Protein AF-A0AAV4FTC4-F1 (afdb_monomer)

Solvent-accessible surface area (backbone atoms only — not comparable to full-atom values): 8721 Å² total; per-residue (Å²): 116,42,83,73,48,78,49,77,48,79,72,46,74,66,73,81,45,64,99,51,72,65,49,77,48,80,41,81,77,44,80,41,86,50,82,68,22,42,37,37,30,35,36,40,38,36,25,43,84,83,72,45,70,30,35,38,35,42,41,30,34,34,41,67,47,92,70,72,65,90,67,78,77,75,77,81,76,79,85,75,89,76,87,82,89,78,88,83,91,82,83,81,58,91,59,45,22,43,58,49,16,74,77,67,72,58,73,55,44,45,24,56,38,57,69,43,2,42,76,76,74,36,96,47,47,43,72,49,69,66,55,57,51,53,52,50,50,50,67,69,69,58,127

Sequence (143 aa):
MVHLRQRVTVYHDLRSLYNKHFYVTFLNEEYKMTTRGLENTVRTSVWAPDDTLMWEALVSGLSVRPKREKVKKPPPAKKIDFSVYRELEIHAAANTGMLFAQATEDYQPQHLNWWTARLVGFKSPIAHGLWSMAVAVDRIMHN

Structure (mmCIF, N/CA/C/O backbone):
data_AF-A0AAV4FTC4-F1
#
_entry.id   AF-A0AAV4FTC4-F1
#
loop_
_atom_site.group_PDB
_atom_site.id
_atom_site.type_symbol
_atom_site.label_atom_id
_atom_site.label_alt_id
_atom_site.label_comp_id
_atom_site.label_asym_id
_atom_site.label_entity_id
_atom_site.label_seq_id
_atom_site.pdbx_PDB_ins_code
_atom_site.Cartn_x
_atom_site.Cartn_y
_atom_site.Cartn_z
_atom_site.occupancy
_atom_site.B_iso_or_equiv
_atom_site.auth_seq_id
_atom_site.auth_comp_id
_atom_site.auth_asym_id
_atom_site.auth_atom_id
_atom_site.pdbx_PDB_model_num
ATOM 1 N N . MET A 1 1 ? 4.541 8.270 -8.961 1.00 83.31 1 MET A N 1
ATOM 2 C CA . MET A 1 1 ? 5.138 7.505 -7.842 1.00 83.31 1 MET A CA 1
ATOM 3 C C . MET A 1 1 ? 4.888 6.028 -8.108 1.00 83.31 1 MET A C 1
ATOM 5 O O . MET A 1 1 ? 3.891 5.720 -8.738 1.00 83.31 1 MET A O 1
ATOM 9 N N . VAL A 1 2 ? 5.783 5.130 -7.701 1.00 88.25 2 VAL A N 1
ATOM 10 C CA . VAL A 1 2 ? 5.605 3.676 -7.825 1.00 88.25 2 VAL A CA 1
ATOM 11 C C . VAL A 1 2 ? 5.466 3.088 -6.431 1.00 88.25 2 VAL A C 1
ATOM 13 O O . VAL A 1 2 ? 6.335 3.305 -5.591 1.00 88.25 2 VAL A O 1
ATOM 16 N N . HIS A 1 3 ? 4.394 2.345 -6.183 1.00 91.25 3 HIS A N 1
ATOM 17 C CA . HIS A 1 3 ? 4.197 1.626 -4.927 1.00 91.25 3 HIS A CA 1
ATOM 18 C C . HIS A 1 3 ? 5.221 0.486 -4.804 1.00 91.25 3 HIS A C 1
ATOM 20 O O . HIS A 1 3 ? 5.340 -0.336 -5.710 1.00 91.25 3 HIS A O 1
ATOM 26 N N . LEU A 1 4 ? 5.998 0.466 -3.718 1.00 91.25 4 LEU A N 1
ATOM 27 C CA . LEU A 1 4 ? 7.039 -0.536 -3.472 1.00 91.25 4 LEU A CA 1
ATOM 28 C C . LEU A 1 4 ? 6.604 -1.623 -2.492 1.00 91.25 4 LEU A C 1
ATOM 30 O O . LEU A 1 4 ? 6.859 -2.802 -2.724 1.00 91.25 4 LEU A O 1
ATOM 34 N N . ARG A 1 5 ? 6.014 -1.219 -1.365 1.00 92.56 5 ARG A N 1
ATOM 35 C CA . ARG A 1 5 ? 5.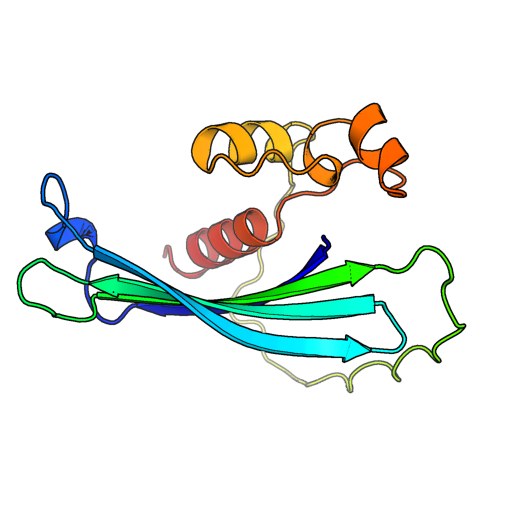673 -2.119 -0.265 1.00 92.56 5 ARG A CA 1
ATOM 36 C C . ARG A 1 5 ? 4.388 -1.670 0.403 1.00 92.56 5 ARG A C 1
ATOM 38 O O . ARG A 1 5 ? 4.150 -0.476 0.569 1.00 92.56 5 ARG A O 1
ATOM 45 N N . GLN A 1 6 ? 3.600 -2.646 0.827 1.00 92.75 6 GLN A N 1
ATOM 46 C CA . GLN A 1 6 ? 2.468 -2.443 1.713 1.00 92.75 6 GLN A CA 1
ATOM 47 C C . GLN A 1 6 ? 2.515 -3.461 2.845 1.00 92.75 6 GLN A C 1
ATOM 49 O O . GLN A 1 6 ? 2.872 -4.620 2.637 1.00 92.75 6 GLN A O 1
ATOM 54 N N . ARG A 1 7 ? 2.143 -3.019 4.039 1.00 94.62 7 ARG A N 1
ATOM 55 C CA . ARG A 1 7 ? 1.763 -3.879 5.155 1.00 94.62 7 ARG A CA 1
ATOM 56 C C . ARG A 1 7 ? 0.462 -3.340 5.712 1.00 94.62 7 ARG A C 1
ATOM 58 O O . ARG A 1 7 ? 0.370 -2.138 5.926 1.00 94.62 7 ARG A O 1
ATOM 65 N N . VAL A 1 8 ? -0.498 -4.222 5.948 1.00 95.44 8 VAL A N 1
ATOM 66 C CA . VAL A 1 8 ? -1.772 -3.892 6.583 1.00 95.44 8 VAL A CA 1
ATOM 67 C C . VAL A 1 8 ? -1.901 -4.716 7.855 1.00 95.44 8 VAL A C 1
ATOM 69 O O . VAL A 1 8 ? -1.630 -5.916 7.831 1.00 95.44 8 VAL A O 1
ATOM 72 N N . THR A 1 9 ? -2.323 -4.072 8.935 1.00 96.75 9 THR A N 1
ATOM 73 C CA . THR A 1 9 ? -2.682 -4.706 10.200 1.00 96.75 9 THR A CA 1
ATOM 74 C C . THR A 1 9 ? -4.117 -4.317 10.531 1.00 96.75 9 THR A C 1
ATOM 76 O O . THR A 1 9 ? -4.441 -3.134 10.627 1.00 96.75 9 THR A O 1
ATOM 79 N N . VAL A 1 10 ? -4.981 -5.314 10.700 1.00 96.06 10 VAL A N 1
ATOM 80 C CA . VAL A 1 10 ? -6.365 -5.121 11.144 1.00 96.06 10 VAL A CA 1
ATOM 81 C C . VAL A 1 10 ? -6.423 -5.509 12.617 1.00 96.06 10 VAL A C 1
ATOM 83 O O . VAL A 1 10 ? -6.183 -6.671 12.939 1.00 96.06 10 VAL A O 1
ATOM 86 N N . TYR A 1 11 ? -6.688 -4.549 13.505 1.00 97.94 11 TYR A N 1
ATOM 87 C CA . TYR A 1 11 ? -6.773 -4.796 14.951 1.00 97.94 11 TYR A CA 1
ATOM 88 C C . TYR A 1 11 ? -8.196 -5.162 15.364 1.00 97.94 11 TYR A C 1
ATOM 90 O O . TYR A 1 11 ? -8.406 -6.075 16.160 1.00 97.94 11 TYR A O 1
ATOM 98 N N . HIS A 1 12 ? -9.174 -4.476 14.773 1.00 97.12 12 HIS A N 1
ATOM 99 C CA . HIS A 1 12 ? -10.589 -4.677 15.039 1.00 97.12 12 HIS A CA 1
ATOM 100 C C . HIS A 1 12 ? -11.396 -4.665 13.742 1.00 97.12 12 HIS A C 1
ATOM 102 O O . HIS A 1 12 ? -10.972 -4.142 12.711 1.00 97.12 12 HIS A O 1
ATOM 108 N N . ASP A 1 13 ? -12.592 -5.244 13.803 1.00 94.88 13 ASP A N 1
ATOM 109 C CA . ASP A 1 13 ? -13.527 -5.246 12.688 1.00 94.88 13 ASP A CA 1
ATOM 110 C C . ASP A 1 13 ? -14.027 -3.825 12.386 1.00 94.88 13 ASP A C 1
ATOM 112 O O . ASP A 1 13 ? -14.710 -3.187 13.197 1.00 94.88 13 ASP A O 1
ATOM 116 N N . LEU A 1 14 ? -13.716 -3.346 11.182 1.00 94.94 14 LEU A N 1
ATOM 117 C CA . LEU A 1 14 ? -14.089 -2.016 10.709 1.00 94.94 14 LEU A CA 1
ATOM 118 C C . LEU A 1 14 ? -15.598 -1.840 10.490 1.00 94.94 14 LEU A C 1
ATOM 120 O O . LEU A 1 14 ? -16.058 -0.702 10.432 1.00 94.94 14 LEU A O 1
ATOM 124 N N . ARG A 1 15 ? -16.398 -2.917 10.436 1.00 95.50 15 ARG A N 1
ATOM 125 C CA . ARG A 1 15 ? -17.872 -2.821 10.358 1.00 95.50 15 ARG A CA 1
ATOM 126 C C . ARG A 1 15 ? -18.466 -2.063 11.542 1.00 95.50 15 ARG A C 1
ATOM 128 O O . ARG A 1 15 ? -19.491 -1.403 11.405 1.00 95.50 15 ARG A O 1
ATOM 135 N N . SER A 1 16 ? -17.798 -2.102 12.694 1.00 94.12 16 SER A N 1
ATOM 136 C CA . SER A 1 16 ? -18.189 -1.336 13.884 1.00 94.12 16 SER A CA 1
ATOM 137 C C . SER A 1 16 ? -18.169 0.189 13.679 1.00 94.12 16 SER A C 1
ATOM 139 O O . SER A 1 16 ? -18.831 0.900 14.445 1.00 94.12 16 SER A O 1
ATOM 141 N N . LEU A 1 17 ? -17.463 0.678 12.649 1.00 95.81 17 LEU A N 1
ATOM 142 C CA . LEU A 1 17 ? -17.376 2.086 12.249 1.00 95.81 17 LEU A CA 1
ATOM 143 C C . LEU A 1 17 ? -18.423 2.491 11.200 1.00 95.81 17 LEU A C 1
ATOM 145 O O . LEU A 1 17 ? -18.502 3.665 10.844 1.00 95.81 17 LEU A O 1
ATOM 149 N N . TYR A 1 18 ? -19.228 1.560 10.680 1.00 95.31 18 TYR A N 1
ATOM 150 C CA . TYR A 1 18 ? -20.237 1.893 9.674 1.00 95.31 18 TYR A CA 1
ATOM 151 C C . TYR A 1 18 ? -21.224 2.933 10.205 1.00 95.31 18 TYR A C 1
ATOM 153 O O . TYR A 1 18 ? -21.769 2.787 11.298 1.00 95.31 18 TYR A O 1
ATOM 161 N N . ASN A 1 19 ? -21.457 3.977 9.406 1.00 94.81 19 ASN A N 1
ATOM 162 C CA . ASN A 1 19 ? -22.299 5.127 9.751 1.00 94.81 19 ASN 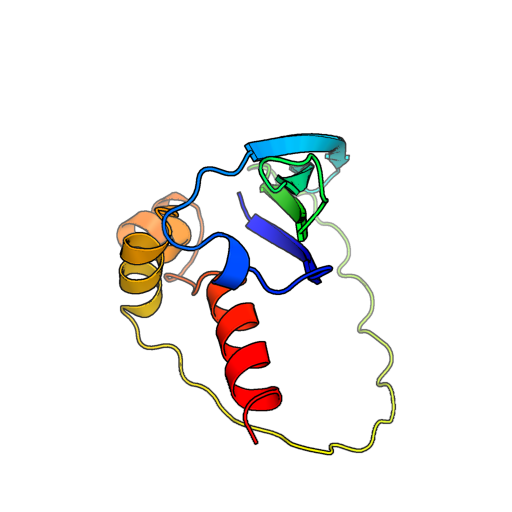A CA 1
ATOM 163 C C . ASN A 1 19 ? -21.854 5.883 11.019 1.00 94.81 19 ASN A C 1
ATOM 165 O O . ASN A 1 19 ? -22.657 6.591 11.624 1.00 94.81 19 ASN A O 1
ATOM 169 N N . LYS A 1 20 ? -20.588 5.741 11.430 1.00 94.06 20 LYS A N 1
ATOM 170 C CA . LYS A 1 20 ? -19.991 6.482 12.545 1.00 94.06 20 LYS A CA 1
ATOM 171 C C . LYS A 1 20 ? -18.836 7.346 12.059 1.00 94.06 20 LYS A C 1
ATOM 173 O O . LYS A 1 20 ? -18.245 7.100 11.009 1.00 94.06 20 LYS A O 1
ATOM 178 N N . HIS A 1 21 ? -18.495 8.345 12.864 1.00 95.44 21 HIS A N 1
ATOM 179 C CA . HIS A 1 21 ? -17.243 9.067 12.695 1.00 95.44 21 HIS A CA 1
ATOM 180 C C . HIS A 1 21 ? -16.056 8.164 13.049 1.00 95.44 21 HIS A C 1
ATOM 182 O O . HIS A 1 21 ? -16.168 7.254 13.869 1.00 95.44 21 HIS A O 1
ATOM 188 N N . PHE A 1 22 ? -14.922 8.438 12.424 1.00 97.56 22 PHE A N 1
ATOM 189 C CA . PHE A 1 22 ? -13.627 7.850 12.726 1.00 97.56 22 PHE A CA 1
ATOM 190 C C . PHE A 1 22 ? -12.558 8.895 12.415 1.00 97.56 22 PHE A C 1
ATOM 192 O O . PHE A 1 22 ? -12.801 9.837 11.654 1.00 97.56 22 PHE A O 1
ATOM 199 N N . TYR A 1 23 ? -11.377 8.724 12.988 1.00 97.56 23 TYR A N 1
ATOM 200 C CA . TYR A 1 23 ? -10.237 9.589 12.722 1.00 97.56 23 TYR A CA 1
ATOM 201 C C . TYR A 1 23 ? -9.221 8.848 11.868 1.00 97.56 23 TYR A C 1
ATOM 203 O O . TYR A 1 23 ? -8.991 7.653 12.049 1.00 97.56 23 TYR A O 1
ATOM 211 N N . VAL A 1 24 ? -8.599 9.565 10.936 1.00 97.69 24 VAL A N 1
ATOM 212 C CA . VAL A 1 24 ? -7.498 9.035 10.132 1.00 97.69 24 VAL A CA 1
ATOM 213 C C . VAL A 1 24 ? -6.275 9.891 10.373 1.00 97.69 24 VAL A C 1
ATOM 215 O O . VAL A 1 24 ? -6.318 11.107 10.193 1.00 97.69 24 VAL A O 1
ATOM 218 N N . THR A 1 25 ? -5.174 9.257 10.752 1.00 98.06 25 THR A N 1
ATOM 219 C CA . THR A 1 25 ? -3.875 9.915 10.856 1.00 98.06 25 THR A CA 1
ATOM 220 C C . THR A 1 25 ? -2.969 9.445 9.732 1.00 98.06 25 THR A C 1
ATOM 222 O O . THR A 1 25 ? -2.950 8.266 9.380 1.00 98.06 25 THR A O 1
ATOM 225 N N . PHE A 1 26 ? -2.189 10.376 9.186 1.00 97.31 26 PHE A N 1
ATOM 226 C CA . PHE A 1 26 ? -1.128 10.097 8.227 1.00 97.31 26 PHE A CA 1
ATOM 227 C C . PHE A 1 26 ? 0.189 10.549 8.841 1.00 97.31 26 PHE A C 1
ATOM 229 O O . PHE A 1 26 ? 0.376 11.732 9.118 1.00 97.31 26 PHE A O 1
ATOM 236 N N . LEU A 1 27 ? 1.097 9.607 9.056 1.00 97.25 27 LEU A N 1
ATOM 237 C CA . LEU A 1 27 ? 2.425 9.869 9.580 1.00 97.25 27 LEU A CA 1
ATOM 238 C C . LEU A 1 27 ? 3.456 9.530 8.514 1.00 97.25 27 LEU A C 1
ATOM 240 O O . LEU A 1 27 ? 3.503 8.415 7.999 1.00 97.25 27 LEU A O 1
ATOM 244 N N . ASN A 1 28 ? 4.300 10.498 8.191 1.00 96.44 28 ASN A N 1
ATOM 245 C CA . ASN A 1 28 ? 5.468 10.256 7.369 1.00 96.44 28 ASN A CA 1
ATOM 246 C C . ASN A 1 28 ? 6.551 9.587 8.228 1.00 96.44 28 ASN A C 1
ATOM 248 O O . ASN A 1 28 ? 7.137 10.241 9.082 1.00 96.44 28 ASN A O 1
ATOM 252 N N . GLU A 1 29 ? 6.762 8.283 8.059 1.00 95.38 29 GLU A N 1
ATOM 253 C CA . GLU A 1 29 ? 7.686 7.519 8.907 1.00 95.38 29 GLU A CA 1
ATOM 254 C C . GLU A 1 29 ? 9.127 7.586 8.426 1.00 95.38 29 GLU A C 1
ATOM 256 O O . GLU A 1 29 ? 10.061 7.613 9.223 1.00 95.38 29 GLU A O 1
ATOM 261 N N . GLU A 1 30 ? 9.312 7.571 7.111 1.00 94.06 30 GLU A N 1
ATOM 262 C CA . GLU A 1 30 ? 10.630 7.609 6.504 1.00 94.06 30 GLU A CA 1
ATOM 263 C C . GLU A 1 30 ? 10.560 8.399 5.209 1.00 94.06 30 GLU A C 1
ATOM 265 O O . GLU A 1 30 ? 9.716 8.137 4.357 1.00 94.06 30 GLU A O 1
ATOM 270 N N . TYR A 1 31 ? 11.497 9.324 5.040 1.00 94.44 31 TYR A N 1
ATOM 271 C CA . TYR A 1 31 ? 11.659 10.103 3.826 1.00 94.44 31 TYR A CA 1
ATOM 272 C C . TYR A 1 31 ? 13.131 10.099 3.442 1.00 94.44 31 TYR A C 1
ATOM 274 O O . TYR A 1 31 ? 13.971 10.687 4.127 1.00 94.44 31 TYR A O 1
ATOM 282 N N . LYS A 1 32 ? 13.468 9.394 2.362 1.00 93.62 32 LYS A N 1
ATOM 283 C CA . LYS A 1 32 ? 14.856 9.060 2.051 1.00 93.62 32 LYS A CA 1
ATOM 284 C C . LYS A 1 32 ?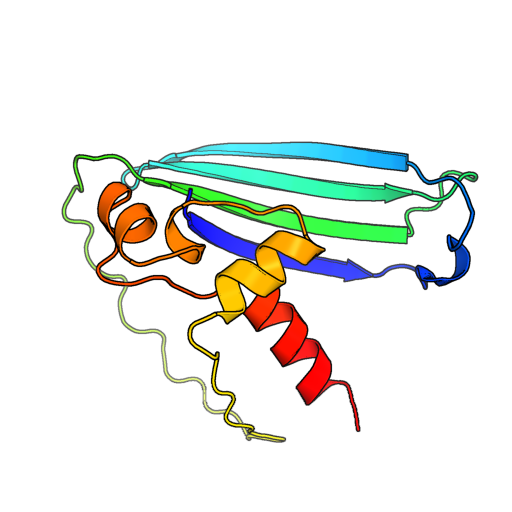 15.164 9.194 0.571 1.00 93.62 32 LYS A C 1
ATOM 286 O O . LYS A 1 32 ? 14.564 8.546 -0.283 1.00 93.62 32 LYS A O 1
ATOM 291 N N . MET A 1 33 ? 16.196 9.973 0.261 1.00 92.62 33 MET A N 1
ATOM 292 C CA . MET A 1 33 ? 16.788 9.958 -1.074 1.00 92.62 33 MET A CA 1
ATOM 293 C C . MET A 1 33 ? 17.643 8.705 -1.273 1.00 92.62 33 MET A C 1
ATOM 295 O O . MET A 1 33 ? 18.550 8.421 -0.494 1.00 92.62 33 MET A O 1
ATOM 299 N N . THR A 1 34 ? 17.383 7.981 -2.358 1.00 89.06 34 THR A N 1
ATOM 300 C CA . THR A 1 34 ? 18.151 6.818 -2.812 1.00 89.06 34 THR A CA 1
ATOM 301 C C . THR A 1 34 ? 18.717 7.059 -4.213 1.00 89.06 34 THR A C 1
ATOM 303 O O . THR A 1 34 ? 18.388 8.039 -4.889 1.00 89.06 34 THR A O 1
ATOM 306 N N . THR A 1 35 ? 19.539 6.128 -4.697 1.00 85.44 35 THR A N 1
ATOM 307 C CA . THR A 1 35 ? 20.038 6.137 -6.083 1.00 85.44 35 THR A CA 1
ATOM 308 C C . THR A 1 35 ? 18.917 5.977 -7.119 1.00 85.44 35 THR A C 1
ATOM 310 O O . THR A 1 35 ? 19.058 6.413 -8.260 1.00 85.44 35 THR A O 1
ATOM 313 N N . ARG A 1 36 ? 17.772 5.390 -6.737 1.00 84.31 36 ARG A N 1
ATOM 314 C CA . ARG A 1 36 ? 16.611 5.177 -7.621 1.00 84.31 36 ARG A CA 1
ATOM 315 C C . ARG A 1 36 ? 15.633 6.352 -7.613 1.00 84.31 36 ARG A C 1
ATOM 317 O O . ARG A 1 36 ? 14.849 6.502 -8.554 1.00 84.31 36 ARG A O 1
ATOM 324 N N . GLY A 1 37 ? 15.681 7.181 -6.576 1.00 90.81 37 GLY A N 1
ATOM 325 C CA . GLY A 1 37 ? 14.800 8.324 -6.396 1.00 90.81 37 GLY A CA 1
ATOM 326 C C . GLY A 1 37 ? 14.434 8.549 -4.938 1.00 90.81 37 GLY A C 1
ATOM 327 O O . GLY A 1 37 ? 15.152 8.124 -4.040 1.00 90.81 37 GLY A O 1
ATOM 328 N N . LEU A 1 38 ? 13.342 9.264 -4.710 1.00 93.25 38 LEU A N 1
ATOM 329 C CA . LEU A 1 38 ? 12.849 9.542 -3.368 1.00 93.25 38 LEU A CA 1
ATOM 330 C C . LEU A 1 38 ? 11.962 8.388 -2.911 1.00 93.25 38 LEU A C 1
ATOM 332 O O . LEU A 1 38 ? 10.906 8.168 -3.506 1.00 93.25 38 LEU A O 1
ATOM 336 N N . GLU A 1 39 ? 12.388 7.672 -1.880 1.00 95.31 39 GLU A N 1
ATOM 337 C CA . GLU A 1 39 ? 11.563 6.690 -1.189 1.00 95.31 39 GLU A CA 1
ATOM 338 C C . GLU A 1 39 ? 10.875 7.350 -0.001 1.00 95.31 39 GLU A C 1
ATOM 340 O O . GLU A 1 39 ? 11.486 8.118 0.744 1.00 95.31 39 GLU A O 1
ATOM 345 N N . ASN A 1 40 ? 9.586 7.069 0.1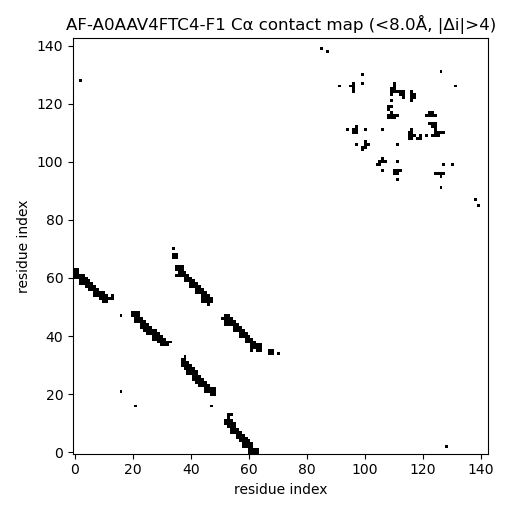36 1.00 96.31 40 ASN A N 1
ATOM 346 C CA . ASN A 1 40 ? 8.752 7.630 1.174 1.00 96.31 40 ASN A CA 1
ATOM 347 C C . ASN A 1 40 ? 7.878 6.541 1.791 1.00 96.31 40 ASN A C 1
ATOM 349 O O . ASN A 1 40 ? 7.181 5.850 1.050 1.00 96.31 40 ASN A O 1
ATOM 353 N N . THR A 1 41 ? 7.884 6.418 3.113 1.00 96.75 41 THR A N 1
ATOM 354 C CA . THR A 1 41 ? 7.018 5.508 3.864 1.00 96.75 41 THR A CA 1
ATOM 355 C C . THR A 1 41 ? 6.018 6.320 4.668 1.00 96.75 41 THR A C 1
ATOM 357 O O . THR A 1 41 ? 6.390 7.165 5.480 1.00 96.75 41 THR A O 1
ATOM 360 N N . VAL A 1 42 ? 4.736 6.053 4.443 1.00 97.12 42 VAL A N 1
ATOM 361 C CA . VAL A 1 42 ? 3.626 6.671 5.166 1.00 97.12 42 VAL A CA 1
ATOM 362 C C . VAL A 1 42 ? 2.901 5.593 5.957 1.00 97.12 42 VAL A C 1
ATOM 364 O O . VAL A 1 42 ? 2.536 4.552 5.406 1.00 97.12 42 VAL A O 1
ATOM 367 N N . ARG A 1 43 ? 2.684 5.858 7.243 1.00 98.06 43 ARG A N 1
ATOM 368 C CA . ARG A 1 43 ? 1.758 5.122 8.093 1.00 98.06 43 ARG A CA 1
ATOM 369 C C . ARG A 1 43 ? 0.407 5.816 8.065 1.00 98.06 43 ARG A C 1
ATOM 371 O O . ARG A 1 43 ? 0.317 7.011 8.335 1.00 98.06 43 ARG A O 1
ATOM 378 N N . THR A 1 44 ? -0.632 5.056 7.768 1.00 97.88 44 THR A N 1
ATOM 379 C CA . THR A 1 44 ? -2.022 5.484 7.879 1.00 97.88 44 THR A CA 1
ATOM 380 C C . THR A 1 44 ? -2.674 4.685 8.989 1.00 97.88 44 THR A C 1
ATOM 382 O O . THR A 1 44 ? -2.642 3.458 8.938 1.00 97.88 44 THR A O 1
ATOM 385 N N . SER A 1 45 ? -3.279 5.360 9.961 1.00 98.44 45 SER A N 1
ATOM 386 C CA . SER A 1 45 ? -3.972 4.711 11.077 1.00 98.44 45 SER A CA 1
ATOM 387 C C . SER A 1 45 ? -5.416 5.193 11.134 1.00 98.44 45 SER A C 1
ATOM 389 O O . SER A 1 45 ? -5.678 6.383 10.966 1.00 98.44 45 SER A O 1
ATOM 391 N N . VAL A 1 46 ? -6.343 4.265 11.353 1.00 98.44 46 VAL A N 1
ATOM 392 C CA . VAL A 1 46 ? -7.778 4.528 11.499 1.00 98.44 46 VAL A CA 1
ATOM 393 C C . VAL A 1 46 ? -8.172 4.269 12.944 1.00 98.44 46 VAL A C 1
ATOM 395 O O . VAL A 1 46 ? -7.940 3.175 13.462 1.00 98.44 46 VAL A O 1
ATOM 398 N N . TRP A 1 47 ? -8.795 5.263 13.567 1.00 98.44 47 TRP A N 1
ATOM 399 C CA . TRP A 1 47 ? -9.173 5.265 14.976 1.00 98.44 47 TRP A CA 1
ATOM 400 C C . TRP A 1 47 ? -10.684 5.422 15.131 1.00 98.44 47 TRP A C 1
ATOM 402 O O . TRP A 1 47 ? -11.310 6.211 14.418 1.00 98.44 47 TRP A O 1
ATOM 412 N N . ALA A 1 48 ? -11.272 4.679 16.062 1.00 98.00 48 ALA A N 1
ATOM 413 C CA . ALA A 1 48 ? -12.660 4.861 16.467 1.00 98.00 48 ALA A CA 1
ATOM 414 C C . ALA A 1 48 ? -12.836 6.151 17.305 1.00 98.00 48 ALA A C 1
ATOM 416 O O . ALA A 1 48 ? -11.846 6.728 17.754 1.00 98.00 48 ALA A O 1
ATOM 417 N N . PRO A 1 49 ? -14.082 6.615 17.543 1.00 96.50 49 PRO A N 1
ATOM 418 C CA . PRO A 1 49 ? -14.349 7.799 18.369 1.00 96.50 49 PRO A CA 1
ATOM 419 C C . PRO A 1 49 ? -13.864 7.720 19.821 1.00 96.50 49 PRO A C 1
ATOM 421 O O . PRO A 1 49 ? -13.773 8.747 20.480 1.00 96.50 49 PRO A O 1
ATOM 424 N N . ASP A 1 50 ? -13.610 6.513 20.323 1.00 95.69 50 ASP A N 1
ATOM 425 C CA . ASP A 1 50 ? -13.111 6.236 21.672 1.00 95.69 50 ASP A CA 1
ATOM 426 C C . ASP A 1 50 ? -11.582 6.050 21.716 1.00 95.69 50 ASP A C 1
ATOM 428 O O . ASP A 1 50 ? -11.061 5.441 22.647 1.00 95.69 50 ASP A O 1
ATOM 432 N N . ASP A 1 51 ? -10.871 6.546 20.697 1.00 96.44 51 ASP A N 1
ATOM 433 C CA . ASP A 1 51 ? -9.417 6.439 20.524 1.00 96.44 51 ASP A CA 1
ATOM 434 C C . ASP A 1 51 ? -8.885 4.998 20.395 1.00 96.44 51 ASP A C 1
ATOM 436 O O . ASP A 1 51 ? -7.682 4.745 20.511 1.00 96.44 51 ASP A O 1
ATOM 440 N N . THR A 1 52 ? -9.749 4.031 20.074 1.00 97.88 52 THR A N 1
ATOM 441 C CA . THR A 1 52 ? -9.312 2.668 19.748 1.00 97.88 52 THR A CA 1
ATOM 442 C C . THR A 1 52 ? -8.669 2.623 18.358 1.00 97.88 52 THR A C 1
ATOM 444 O O . THR A 1 52 ? -9.298 2.996 17.365 1.00 97.88 52 THR A O 1
ATOM 447 N N . LEU A 1 53 ? -7.433 2.115 18.250 1.00 98.44 53 LEU A N 1
ATOM 448 C CA . LEU A 1 53 ? -6.773 1.859 16.962 1.00 98.44 53 LEU A CA 1
ATOM 449 C C . LEU A 1 53 ? -7.430 0.665 16.265 1.00 98.44 53 LEU A C 1
ATOM 451 O O . LEU A 1 53 ? -7.263 -0.476 16.682 1.00 98.44 53 LEU A O 1
ATOM 455 N N . MET A 1 54 ? -8.136 0.915 15.167 1.00 98.31 54 MET A N 1
ATOM 456 C CA . MET A 1 54 ? -8.921 -0.109 14.473 1.00 98.31 54 MET A CA 1
ATOM 457 C C . MET A 1 54 ? -8.119 -0.805 13.375 1.00 98.31 54 MET A C 1
ATOM 459 O O . MET A 1 54 ? -8.218 -2.018 13.175 1.00 98.31 54 MET A O 1
ATOM 463 N N . TRP A 1 55 ? -7.320 -0.030 12.645 1.00 98.38 55 TRP A N 1
ATOM 464 C CA . TRP A 1 55 ? -6.613 -0.488 11.458 1.00 98.38 55 TRP A CA 1
ATOM 465 C C . TRP A 1 55 ? -5.394 0.378 11.184 1.00 98.38 55 TRP A C 1
ATOM 467 O O . TRP A 1 55 ? -5.397 1.581 11.441 1.00 98.38 55 TRP A O 1
ATOM 477 N N . GLU A 1 56 ? -4.366 -0.231 10.610 1.00 98.19 56 GLU A N 1
ATOM 478 C CA . GLU A 1 56 ? -3.162 0.465 10.194 1.00 98.19 56 GLU A CA 1
ATOM 479 C C . GLU A 1 56 ? -2.624 -0.077 8.868 1.00 98.19 56 GLU A C 1
ATOM 481 O O . GLU A 1 56 ? -2.619 -1.286 8.627 1.00 98.19 56 GLU A O 1
ATOM 486 N N . ALA A 1 57 ? -2.071 0.812 8.043 1.00 97.25 57 ALA A N 1
ATOM 487 C CA . ALA A 1 57 ? -1.191 0.433 6.950 1.00 97.25 57 ALA A CA 1
ATOM 488 C C . ALA A 1 57 ? 0.120 1.208 6.957 1.00 97.25 57 ALA A C 1
ATOM 490 O O . ALA A 1 57 ? 0.151 2.403 7.222 1.00 97.25 57 ALA A O 1
ATOM 491 N N . LEU A 1 58 ? 1.192 0.524 6.564 1.00 96.62 58 LEU A N 1
ATOM 492 C CA . LEU A 1 58 ? 2.431 1.149 6.119 1.00 96.62 58 LEU A CA 1
ATOM 493 C C . LEU A 1 58 ? 2.535 0.980 4.610 1.00 96.62 58 LEU A C 1
ATOM 495 O O . LEU A 1 58 ? 2.516 -0.146 4.102 1.00 96.62 58 LEU A O 1
ATOM 499 N N . VAL A 1 59 ? 2.684 2.094 3.905 1.00 95.38 59 VAL A N 1
ATOM 500 C CA . VAL A 1 59 ? 2.827 2.139 2.452 1.00 95.38 59 VAL A CA 1
ATOM 501 C C . VAL A 1 59 ? 4.128 2.846 2.112 1.00 95.38 59 VAL A C 1
ATOM 503 O O . VAL A 1 59 ? 4.319 4.005 2.471 1.00 95.38 59 VAL A O 1
ATOM 506 N N . SER A 1 60 ? 5.011 2.159 1.389 1.00 95.06 60 SER A N 1
ATOM 507 C CA . SER A 1 60 ? 6.245 2.744 0.864 1.00 95.06 60 SER A CA 1
ATOM 508 C C . SER A 1 60 ? 6.123 2.979 -0.637 1.00 95.06 60 SER A C 1
ATOM 510 O O . SER A 1 60 ? 5.811 2.054 -1.392 1.00 95.06 60 SER A O 1
ATOM 512 N N . GLY A 1 61 ? 6.401 4.198 -1.087 1.00 93.88 61 GLY A N 1
ATOM 513 C CA . GLY A 1 61 ? 6.390 4.603 -2.490 1.00 93.88 61 GLY A CA 1
ATOM 514 C C . GLY A 1 61 ? 7.731 5.179 -2.940 1.00 93.88 61 GLY A C 1
ATOM 515 O O . GLY A 1 61 ? 8.478 5.740 -2.147 1.00 93.88 61 GLY A O 1
ATOM 516 N N . LEU A 1 62 ? 8.027 5.053 -4.234 1.00 92.56 62 LEU A N 1
ATOM 517 C CA . LEU A 1 62 ? 9.216 5.598 -4.883 1.00 92.56 62 LEU A CA 1
ATOM 518 C C . LEU A 1 62 ? 8.828 6.609 -5.960 1.00 92.56 62 LEU A C 1
ATOM 520 O O . LEU A 1 62 ? 8.207 6.271 -6.972 1.00 92.56 62 LEU A O 1
ATOM 524 N N . SER A 1 63 ? 9.268 7.847 -5.796 1.00 90.56 63 SER A N 1
ATOM 525 C CA . SER A 1 63 ? 9.284 8.838 -6.869 1.00 90.56 63 SER A CA 1
ATOM 526 C C . SER A 1 63 ? 10.597 8.711 -7.636 1.00 90.56 63 SER A C 1
ATOM 528 O O . SER A 1 63 ? 11.663 9.109 -7.165 1.00 90.56 63 SER A O 1
ATOM 530 N N . VAL A 1 64 ? 10.516 8.087 -8.814 1.00 84.00 64 VAL A N 1
ATOM 531 C CA . VAL A 1 64 ? 11.672 7.711 -9.640 1.00 84.00 64 VAL A CA 1
ATOM 532 C C . VAL A 1 64 ? 12.335 8.949 -10.246 1.00 84.00 64 VAL A C 1
ATOM 534 O O . VAL A 1 64 ? 11.656 9.824 -10.780 1.00 84.00 64 VAL A O 1
ATOM 537 N N . ARG A 1 65 ? 13.672 9.008 -10.216 1.00 77.88 65 ARG A N 1
ATOM 538 C CA . ARG A 1 65 ? 14.436 10.059 -10.910 1.00 77.88 65 ARG A CA 1
ATOM 539 C C . ARG A 1 65 ? 14.489 9.806 -12.430 1.00 77.88 65 ARG A C 1
ATOM 541 O O . ARG A 1 65 ? 14.628 8.653 -12.840 1.00 77.88 65 ARG A O 1
ATOM 548 N N . PRO A 1 66 ? 14.476 10.857 -13.278 1.00 67.69 66 PRO A N 1
ATOM 549 C CA . PRO A 1 66 ? 14.584 10.707 -14.735 1.00 67.69 66 PRO A CA 1
ATOM 550 C C . PRO A 1 66 ? 15.890 10.025 -15.165 1.00 67.69 66 PRO A C 1
ATOM 552 O O . PRO A 1 66 ? 15.917 9.214 -16.090 1.00 67.69 66 PRO A O 1
ATOM 555 N N . LYS A 1 67 ? 16.986 10.330 -14.459 1.00 66.81 67 LYS A N 1
ATOM 556 C CA . LYS A 1 67 ? 18.308 9.750 -14.697 1.00 66.81 67 LYS A CA 1
ATOM 557 C C . LYS A 1 67 ? 18.445 8.474 -13.867 1.00 66.81 67 LYS A C 1
ATOM 559 O O . LYS A 1 67 ? 18.646 8.532 -12.657 1.00 66.81 67 LYS A O 1
ATOM 564 N N . ARG A 1 68 ? 18.304 7.320 -14.520 1.00 61.00 68 ARG A N 1
ATOM 565 C CA . ARG A 1 68 ? 18.556 6.015 -13.900 1.00 61.00 68 ARG A CA 1
ATOM 566 C C . ARG A 1 68 ? 20.057 5.762 -13.889 1.00 61.00 68 ARG A C 1
ATOM 568 O O . ARG A 1 68 ? 20.639 5.499 -14.939 1.00 61.00 68 ARG A O 1
ATOM 575 N N . GLU A 1 69 ? 20.684 5.805 -12.719 1.00 64.94 69 GLU A N 1
ATOM 576 C CA . GLU A 1 69 ? 21.968 5.123 -12.567 1.00 64.94 69 GLU A CA 1
ATOM 577 C C . GLU A 1 69 ? 21.761 3.628 -12.828 1.00 64.94 69 GLU A C 1
ATOM 579 O O . GLU A 1 69 ? 20.736 3.048 -12.452 1.00 64.94 69 GLU A O 1
ATOM 584 N N . LYS A 1 70 ? 22.715 2.997 -13.519 1.00 61.75 70 LYS A N 1
ATOM 585 C CA . LYS A 1 70 ? 22.698 1.549 -13.742 1.00 61.75 70 LYS A CA 1
ATOM 586 C C . LYS A 1 70 ? 22.970 0.849 -12.411 1.00 61.75 70 LYS A C 1
ATOM 588 O O . LYS A 1 70 ? 24.098 0.476 -12.112 1.00 61.75 70 LYS A O 1
ATOM 593 N N . VAL A 1 71 ? 21.930 0.670 -11.607 1.00 66.69 71 VAL A N 1
ATOM 594 C CA . VAL A 1 71 ? 22.002 -0.146 -10.396 1.00 66.69 71 VAL A CA 1
ATOM 595 C C . VAL A 1 71 ? 22.069 -1.612 -10.827 1.00 66.69 71 VAL A C 1
ATOM 597 O O . VAL A 1 71 ? 21.258 -2.060 -11.644 1.00 66.69 71 VAL A O 1
ATOM 600 N N . LYS A 1 72 ? 23.049 -2.364 -10.307 1.00 73.06 72 LYS A N 1
ATOM 601 C CA . LYS A 1 72 ? 23.110 -3.819 -10.503 1.00 73.06 72 LYS A CA 1
ATOM 602 C C . LYS A 1 72 ? 21.784 -4.422 -10.041 1.00 73.06 72 LYS A C 1
ATOM 604 O O . LYS A 1 72 ? 21.337 -4.139 -8.930 1.00 73.06 72 LYS A O 1
ATOM 609 N N . LYS A 1 73 ? 21.152 -5.242 -10.890 1.00 72.12 73 LYS A N 1
ATOM 610 C CA . LYS A 1 73 ? 19.979 -6.014 -10.466 1.00 72.12 73 LYS A CA 1
ATOM 611 C C . LYS A 1 73 ? 20.379 -6.831 -9.233 1.00 72.12 73 LYS A C 1
ATOM 613 O O . LYS A 1 73 ? 21.453 -7.440 -9.270 1.00 72.12 73 LYS A O 1
ATOM 618 N N . PRO A 1 74 ? 19.567 -6.837 -8.162 1.00 75.62 74 PRO A N 1
ATOM 619 C CA . PRO A 1 74 ? 19.823 -7.734 -7.051 1.00 75.62 74 PRO A CA 1
ATOM 620 C C . PRO A 1 74 ? 19.885 -9.172 -7.585 1.00 75.62 74 PRO A C 1
ATOM 622 O O . PRO A 1 74 ? 19.190 -9.488 -8.561 1.00 75.62 74 PRO A O 1
ATOM 625 N N . PRO A 1 75 ? 20.739 -10.027 -7.001 1.00 79.56 75 PRO A N 1
ATOM 626 C CA . PRO A 1 75 ? 20.764 -11.433 -7.363 1.00 79.56 75 PRO A CA 1
ATOM 627 C C . PRO A 1 75 ? 19.354 -12.023 -7.210 1.00 79.56 75 PRO A C 1
ATOM 629 O O . PRO A 1 75 ? 18.605 -11.590 -6.326 1.00 79.56 75 PRO A O 1
ATOM 632 N N . PRO A 1 76 ? 18.964 -12.971 -8.079 1.00 78.75 76 PRO A N 1
ATOM 633 C CA . PRO A 1 76 ? 17.677 -13.636 -7.958 1.00 78.75 76 PRO A CA 1
ATOM 634 C C . PRO A 1 76 ? 17.536 -14.215 -6.549 1.00 78.75 76 PRO A C 1
ATOM 636 O O . PRO A 1 76 ? 18.488 -14.781 -6.004 1.00 78.75 76 PRO A O 1
ATOM 639 N N . ALA A 1 77 ? 16.356 -14.040 -5.954 1.00 81.94 77 ALA A N 1
ATOM 640 C CA . ALA A 1 77 ? 16.063 -14.617 -4.652 1.00 81.94 77 ALA A CA 1
ATOM 641 C C . ALA A 1 77 ? 16.313 -16.133 -4.698 1.00 81.94 77 ALA A C 1
ATOM 643 O O . ALA A 1 77 ? 16.010 -16.788 -5.701 1.00 81.94 77 ALA A O 1
ATOM 644 N N . LYS A 1 78 ? 16.881 -16.692 -3.621 1.00 83.75 78 LYS A N 1
ATOM 645 C CA . LYS A 1 78 ? 16.982 -18.149 -3.475 1.00 83.75 78 LYS A CA 1
ATOM 646 C C . LYS A 1 78 ? 15.583 -18.740 -3.638 1.00 83.75 78 LYS A C 1
ATOM 648 O O . LYS A 1 78 ? 14.642 -18.246 -3.020 1.00 83.75 78 LYS A O 1
ATOM 653 N N . LYS A 1 79 ? 15.459 -19.793 -4.452 1.00 78.38 79 LYS A N 1
ATOM 654 C CA . LYS A 1 79 ? 14.236 -20.596 -4.498 1.00 78.38 79 LYS A CA 1
ATOM 655 C C . LYS A 1 79 ? 14.032 -21.178 -3.102 1.00 78.38 79 LYS A C 1
ATOM 657 O O . LYS A 1 79 ? 14.865 -21.949 -2.634 1.00 78.38 79 LYS A O 1
ATOM 662 N N . ILE A 1 80 ? 12.992 -20.717 -2.426 1.00 80.19 80 ILE A N 1
ATOM 663 C CA . ILE A 1 80 ? 12.531 -21.313 -1.180 1.00 80.19 80 ILE A CA 1
ATOM 664 C C . ILE A 1 80 ? 11.700 -22.521 -1.597 1.00 80.19 80 ILE A C 1
ATOM 666 O O . ILE A 1 80 ? 10.888 -22.402 -2.513 1.00 80.19 80 ILE A O 1
ATOM 670 N N . ASP A 1 81 ? 11.950 -23.671 -0.981 1.00 85.12 81 ASP A N 1
ATOM 671 C CA . ASP A 1 81 ? 11.099 -24.842 -1.153 1.00 85.12 81 ASP A CA 1
ATOM 672 C C . ASP A 1 81 ? 9.865 -24.660 -0.261 1.00 85.12 81 ASP A C 1
ATOM 674 O O . ASP A 1 81 ? 9.998 -24.386 0.935 1.00 85.12 81 ASP A O 1
ATOM 678 N N . PHE A 1 82 ? 8.674 -24.708 -0.849 1.00 83.38 82 PHE A N 1
ATOM 679 C CA . PHE A 1 82 ? 7.412 -24.546 -0.134 1.00 83.38 82 PHE A CA 1
ATOM 680 C C . PHE A 1 82 ? 6.357 -25.473 -0.725 1.00 83.38 82 PHE A C 1
ATOM 682 O O . PHE A 1 82 ? 6.296 -25.678 -1.937 1.00 83.38 82 PHE A O 1
ATOM 689 N N . SER A 1 83 ? 5.493 -26.009 0.133 1.00 86.75 83 SER A N 1
ATOM 690 C CA . SER A 1 83 ? 4.292 -26.703 -0.313 1.00 86.75 83 SER A CA 1
ATOM 691 C C . SER A 1 83 ? 3.219 -25.682 -0.693 1.00 86.75 83 SER A C 1
ATOM 693 O O . SER A 1 83 ? 2.902 -24.760 0.062 1.00 86.75 83 SER A O 1
ATOM 695 N N . VAL A 1 84 ? 2.655 -25.836 -1.889 1.00 85.75 84 VAL A N 1
ATOM 696 C CA . VAL A 1 84 ? 1.542 -25.006 -2.361 1.00 85.75 84 VAL A CA 1
ATOM 697 C C . VAL A 1 8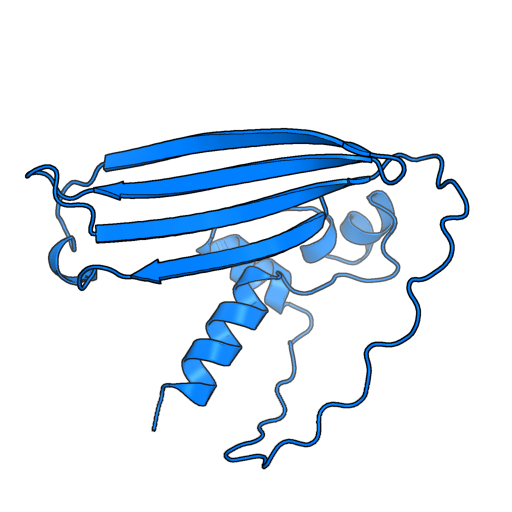4 ? 0.248 -25.564 -1.777 1.00 85.75 84 VAL A C 1
ATOM 699 O O . VAL A 1 84 ? -0.172 -26.658 -2.138 1.00 85.75 84 VAL A O 1
ATOM 702 N N . TYR A 1 85 ? -0.388 -24.821 -0.870 1.00 85.19 85 TYR A N 1
ATOM 703 C CA . TYR A 1 85 ? -1.705 -25.189 -0.332 1.00 85.19 85 TYR A CA 1
ATOM 704 C C . TYR A 1 85 ? -2.847 -24.870 -1.313 1.00 85.19 85 TYR A C 1
ATOM 706 O O . TYR A 1 85 ? -3.768 -25.665 -1.478 1.00 85.19 85 TYR A O 1
ATOM 714 N N . ARG A 1 86 ? -2.790 -23.702 -1.969 1.00 85.12 86 ARG A N 1
ATOM 715 C CA . ARG A 1 86 ? -3.773 -23.235 -2.957 1.00 85.12 86 ARG A CA 1
ATOM 716 C C . ARG A 1 86 ? -3.085 -22.331 -3.980 1.00 85.12 86 ARG A C 1
ATOM 718 O O . ARG A 1 86 ? -2.278 -21.486 -3.600 1.00 85.12 86 ARG A O 1
ATOM 725 N N . GLU A 1 87 ? -3.448 -22.482 -5.248 1.00 88.44 87 GLU A N 1
ATOM 726 C CA . GLU A 1 87 ? -3.012 -21.630 -6.357 1.00 88.44 87 GLU A CA 1
ATOM 727 C C . GLU A 1 87 ? -4.229 -21.222 -7.188 1.00 88.44 87 GLU A C 1
ATOM 729 O O . GLU A 1 87 ? -5.127 -22.030 -7.424 1.00 88.44 87 GLU A O 1
ATOM 734 N N . LEU A 1 88 ? -4.281 -19.953 -7.588 1.00 88.81 88 LEU A N 1
ATOM 735 C CA . LEU A 1 88 ? -5.348 -19.396 -8.410 1.00 88.81 88 LEU A CA 1
ATOM 736 C C . LEU A 1 88 ? -4.739 -18.437 -9.427 1.00 88.81 88 LEU A C 1
ATOM 738 O O . LEU A 1 88 ? -3.946 -17.564 -9.068 1.00 88.81 88 LEU A O 1
ATOM 742 N N . GLU A 1 89 ? -5.151 -18.571 -10.683 1.00 90.81 89 GLU A N 1
ATOM 743 C CA . GLU A 1 89 ? -4.810 -17.619 -11.734 1.00 90.81 89 GLU A CA 1
ATOM 744 C C . GLU A 1 89 ? -5.869 -16.516 -11.805 1.00 90.81 89 GLU A C 1
ATOM 746 O O . GLU A 1 89 ? -7.073 -16.769 -11.729 1.00 90.81 89 GLU A O 1
ATOM 751 N N . ILE A 1 90 ? -5.415 -15.268 -11.925 1.00 88.56 90 ILE A N 1
ATOM 752 C CA . ILE A 1 90 ? -6.285 -14.095 -11.923 1.00 88.56 90 ILE A CA 1
ATOM 753 C C . ILE A 1 90 ? -5.898 -13.195 -13.085 1.00 88.56 90 ILE A C 1
ATOM 755 O O . ILE A 1 90 ? -4.758 -12.743 -13.193 1.00 88.56 90 ILE A O 1
ATOM 759 N N . HIS A 1 91 ? -6.883 -12.873 -13.917 1.00 91.12 91 HIS A N 1
ATOM 760 C CA . HIS A 1 91 ? -6.716 -11.932 -15.014 1.00 91.12 91 HIS A CA 1
ATOM 761 C C . HIS A 1 91 ? -7.226 -10.547 -14.616 1.00 91.12 91 HIS A C 1
ATOM 763 O O . HIS A 1 91 ? -8.388 -10.371 -14.249 1.00 91.12 91 HIS A O 1
ATOM 769 N N . ALA A 1 92 ? -6.356 -9.543 -14.721 1.00 91.81 92 ALA A N 1
ATOM 770 C CA . ALA A 1 92 ? -6.759 -8.145 -14.639 1.00 91.81 92 ALA A CA 1
ATOM 771 C C . ALA A 1 92 ? -7.303 -7.698 -16.003 1.00 91.81 92 ALA A C 1
ATOM 773 O O . ALA A 1 92 ? -6.567 -7.684 -16.992 1.00 91.81 92 ALA A O 1
ATOM 774 N N . ALA A 1 93 ? -8.582 -7.328 -16.061 1.00 91.69 93 ALA A N 1
ATOM 775 C CA . ALA A 1 93 ? -9.169 -6.744 -17.261 1.00 91.69 93 ALA A CA 1
ATOM 776 C C . ALA A 1 93 ? -8.507 -5.395 -17.602 1.00 91.69 93 ALA A C 1
ATOM 778 O O . ALA A 1 93 ? -7.989 -4.687 -16.736 1.00 91.69 93 ALA A O 1
ATOM 779 N N . ALA A 1 94 ? -8.547 -4.998 -18.877 1.00 88.69 94 ALA A N 1
ATOM 780 C CA . ALA A 1 94 ? -7.866 -3.788 -19.349 1.00 88.69 94 ALA A CA 1
ATOM 781 C C . ALA A 1 94 ? -8.351 -2.493 -18.664 1.00 88.69 94 ALA A C 1
ATOM 783 O O . ALA A 1 94 ? -7.585 -1.543 -18.527 1.00 88.69 94 ALA A O 1
ATOM 784 N N . ASN A 1 95 ? -9.609 -2.453 -18.217 1.00 92.38 95 ASN A N 1
ATOM 785 C CA . ASN A 1 95 ? -10.215 -1.316 -17.522 1.00 92.38 95 ASN A CA 1
ATOM 786 C C . ASN A 1 95 ? -10.108 -1.393 -15.987 1.00 92.38 95 ASN A C 1
ATOM 788 O O . ASN A 1 95 ? -10.597 -0.485 -15.315 1.00 92.38 95 ASN A O 1
ATOM 792 N N . THR A 1 96 ? -9.463 -2.423 -15.423 1.00 95.31 96 THR A N 1
ATOM 793 C CA . THR A 1 96 ? -9.322 -2.610 -13.968 1.00 95.3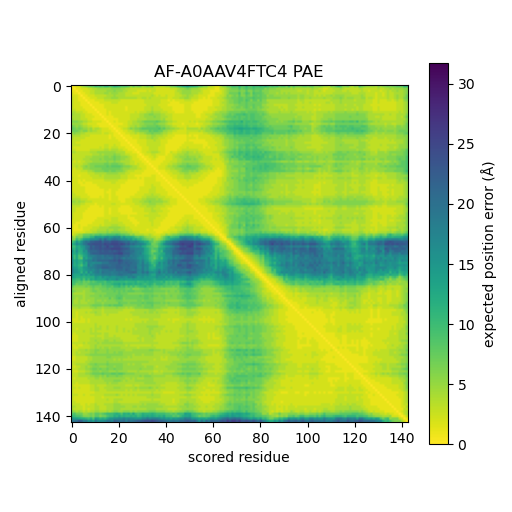1 96 THR A CA 1
ATOM 794 C C . THR A 1 96 ? -8.743 -1.378 -13.277 1.00 95.31 96 THR A C 1
ATOM 796 O O . THR A 1 96 ? -9.247 -0.981 -12.230 1.00 95.31 96 THR A O 1
ATOM 799 N N . GLY A 1 97 ? -7.723 -0.741 -13.864 1.00 94.69 97 GLY A N 1
ATOM 800 C CA . GLY A 1 97 ? -7.117 0.459 -13.282 1.00 94.69 97 GLY A CA 1
ATOM 801 C C . GLY A 1 97 ? -8.109 1.619 -13.158 1.00 94.69 97 GLY A C 1
ATOM 802 O O . GLY A 1 97 ? -8.182 2.259 -12.117 1.00 94.69 97 GLY A O 1
ATOM 803 N N . MET A 1 98 ? -8.940 1.851 -14.176 1.00 95.31 98 MET A N 1
ATOM 804 C CA . MET A 1 98 ? -9.957 2.906 -14.123 1.00 95.31 98 MET A CA 1
ATOM 805 C C . MET A 1 98 ? -11.047 2.599 -13.089 1.00 95.31 98 MET A C 1
ATOM 807 O O . MET A 1 98 ? -11.389 3.463 -12.290 1.00 95.31 98 MET A O 1
ATOM 811 N N . LEU A 1 99 ? -11.564 1.367 -13.072 1.00 95.38 99 LEU A N 1
ATOM 812 C CA . LEU A 1 99 ? -12.602 0.961 -12.117 1.00 95.38 99 LEU A CA 1
ATOM 813 C C . LEU A 1 99 ? -12.108 1.051 -10.667 1.00 95.38 99 LEU A C 1
ATOM 815 O O . LEU A 1 99 ? -12.833 1.504 -9.785 1.00 95.38 99 LEU A O 1
ATOM 819 N N . PHE A 1 100 ? -10.857 0.662 -10.416 1.00 96.31 100 PHE A N 1
ATOM 820 C CA . PHE A 1 100 ? -10.266 0.772 -9.087 1.00 96.31 100 PHE A CA 1
ATOM 821 C C . PHE A 1 100 ? -10.034 2.232 -8.679 1.00 96.31 100 PHE A C 1
ATOM 823 O O . PHE A 1 100 ? -10.307 2.597 -7.536 1.00 96.31 100 PHE A O 1
ATOM 830 N N . ALA A 1 101 ? -9.600 3.086 -9.610 1.00 96.62 101 ALA A N 1
ATOM 831 C CA . ALA A 1 101 ? -9.457 4.520 -9.370 1.00 96.62 101 ALA A CA 1
ATOM 832 C C . ALA A 1 101 ? -10.802 5.189 -9.041 1.00 96.62 101 ALA A C 1
ATOM 834 O O . ALA A 1 101 ? -10.860 6.040 -8.163 1.00 96.62 101 ALA A O 1
ATOM 835 N N . GLN A 1 102 ? -11.899 4.762 -9.674 1.00 97.06 102 GLN A N 1
ATOM 836 C CA . GLN A 1 102 ? -13.245 5.259 -9.361 1.00 97.06 102 GLN A CA 1
ATOM 837 C C . GLN A 1 102 ? -13.692 4.934 -7.935 1.00 97.06 102 GLN A C 1
ATOM 839 O O . GLN A 1 102 ? -14.365 5.749 -7.314 1.00 97.06 102 GLN A O 1
ATOM 844 N N . ALA A 1 103 ? -13.310 3.768 -7.412 1.00 95.69 103 ALA A N 1
ATOM 845 C CA . ALA A 1 103 ? -13.679 3.346 -6.063 1.00 95.69 103 ALA A CA 1
ATOM 846 C C . ALA A 1 103 ? -12.755 3.902 -4.966 1.00 95.69 103 ALA A C 1
ATOM 848 O O . ALA A 1 103 ? -13.169 3.996 -3.815 1.00 95.69 103 ALA A O 1
ATOM 849 N N . THR A 1 104 ? -11.501 4.216 -5.300 1.00 94.62 104 THR A N 1
ATOM 850 C CA . THR A 1 104 ? -10.459 4.565 -4.312 1.00 94.62 104 THR A CA 1
ATOM 851 C C . THR A 1 104 ? -9.910 5.981 -4.445 1.00 94.62 104 THR A C 1
ATOM 853 O O . THR A 1 104 ? -9.095 6.392 -3.627 1.00 94.62 104 THR A O 1
ATOM 856 N N . GLU A 1 105 ? -10.318 6.704 -5.486 1.00 95.75 105 GLU A N 1
ATOM 857 C CA . GLU A 1 105 ? -9.811 8.027 -5.867 1.00 95.75 105 GLU A CA 1
ATOM 858 C C . GLU A 1 105 ? -8.315 8.058 -6.248 1.00 95.75 105 GLU A C 1
ATOM 860 O O . GLU A 1 105 ? -7.735 9.124 -6.466 1.00 95.75 105 GLU A O 1
ATOM 865 N N . ASP A 1 106 ? -7.679 6.894 -6.431 1.00 94.62 106 ASP A N 1
ATOM 866 C CA . ASP A 1 106 ? -6.301 6.792 -6.918 1.00 94.62 106 ASP A CA 1
ATOM 867 C C . ASP A 1 106 ? -6.232 6.881 -8.453 1.00 94.62 106 ASP A C 1
ATOM 869 O O . ASP A 1 106 ? -6.093 5.883 -9.169 1.00 94.62 106 ASP A O 1
ATOM 873 N N . TYR A 1 107 ? -6.304 8.108 -8.971 1.00 96.00 107 TYR A N 1
ATOM 874 C CA . TYR A 1 107 ? -6.219 8.409 -10.405 1.00 96.00 107 TYR A CA 1
ATOM 875 C C . TYR A 1 107 ? -4.784 8.580 -10.929 1.00 96.00 107 TYR A C 1
ATOM 877 O O . TYR A 1 107 ? -4.533 9.363 -11.851 1.00 96.00 107 TYR A O 1
ATOM 885 N N . GLN A 1 108 ? -3.801 7.871 -10.367 1.00 93.69 108 GLN A N 1
ATOM 886 C CA . GLN A 1 108 ? -2.429 8.001 -10.850 1.00 93.69 108 GLN A CA 1
ATOM 887 C C . GLN A 1 108 ? -2.287 7.601 -12.343 1.00 93.69 108 GLN A C 1
ATOM 889 O O . GLN A 1 108 ? -2.755 6.532 -12.753 1.00 93.69 108 GLN A O 1
ATOM 894 N N . PRO A 1 109 ? -1.593 8.411 -13.178 1.00 94.69 109 PRO A N 1
ATOM 895 C CA . PRO A 1 109 ? -1.586 8.267 -14.640 1.00 94.69 109 PRO A CA 1
ATOM 896 C C . PRO A 1 109 ? -1.179 6.890 -15.172 1.00 94.69 109 PRO A C 1
ATOM 898 O O . PRO A 1 109 ? -1.681 6.468 -16.216 1.00 94.69 109 PRO A O 1
ATOM 901 N N . GLN A 1 110 ? -0.292 6.173 -14.475 1.00 94.19 110 GLN A N 1
ATOM 902 C CA . GLN A 1 110 ? 0.184 4.856 -14.907 1.00 94.19 110 GLN A CA 1
ATOM 903 C C . GLN A 1 110 ? -0.896 3.759 -14.930 1.00 94.19 110 GLN A C 1
ATOM 905 O O . GLN A 1 110 ? -0.646 2.692 -15.489 1.00 94.19 110 GLN A O 1
ATOM 910 N N . HIS A 1 111 ? -2.077 4.006 -14.356 1.00 95.88 111 HIS A N 1
ATOM 911 C CA . HIS A 1 111 ? -3.152 3.016 -14.244 1.00 95.88 111 HIS A CA 1
ATOM 912 C C . HIS A 1 111 ? -4.311 3.231 -15.225 1.00 95.88 111 HIS A C 1
ATOM 914 O O . HIS A 1 111 ? -5.066 2.300 -15.491 1.00 95.88 111 HIS A O 1
ATOM 920 N N . LEU A 1 112 ? -4.474 4.443 -15.764 1.00 94.69 112 LEU A N 1
ATOM 921 C CA . LEU A 1 112 ? -5.744 4.847 -16.376 1.00 94.69 112 LEU A CA 1
ATOM 922 C C . LEU A 1 112 ? -5.898 4.393 -17.827 1.00 94.69 112 LEU A C 1
ATOM 924 O O . LEU A 1 112 ? -6.850 3.699 -18.172 1.00 94.69 112 LEU A O 1
ATOM 928 N N . ASN A 1 113 ? -4.991 4.821 -18.703 1.00 94.25 113 ASN A N 1
ATOM 929 C CA . ASN A 1 113 ? -5.018 4.464 -20.114 1.00 94.25 113 ASN A CA 1
ATOM 930 C C . ASN A 1 113 ? -3.616 4.533 -20.726 1.00 94.25 113 ASN A C 1
ATOM 932 O O . ASN A 1 113 ? -2.642 4.945 -20.093 1.00 94.25 113 ASN A O 1
ATOM 936 N N . TRP A 1 114 ? -3.508 4.080 -21.973 1.00 94.88 114 TRP A N 1
ATOM 937 C CA . TRP A 1 114 ? -2.227 3.988 -22.665 1.00 94.88 114 TRP A CA 1
ATOM 938 C C . TRP A 1 114 ? -1.491 5.334 -22.753 1.00 94.88 114 TRP A C 1
ATOM 940 O O . TRP A 1 114 ? -0.284 5.384 -22.514 1.00 94.88 114 TRP A O 1
ATOM 950 N N . TRP A 1 115 ? -2.208 6.427 -23.028 1.00 95.50 115 TRP A N 1
ATOM 951 C CA . TRP A 1 115 ? -1.622 7.762 -23.157 1.00 95.50 115 TRP A CA 1
ATOM 952 C C . TRP A 1 115 ? -1.053 8.262 -21.831 1.00 95.50 115 TRP A C 1
ATOM 954 O O . TRP A 1 115 ? 0.102 8.689 -21.770 1.00 95.50 115 TRP A O 1
ATOM 964 N N . THR A 1 116 ? -1.834 8.158 -20.754 1.00 94.94 116 THR A N 1
ATOM 965 C CA . THR A 1 116 ? -1.419 8.611 -19.421 1.00 94.94 116 THR A CA 1
ATOM 966 C C . THR A 1 116 ? -0.269 7.769 -18.879 1.00 94.94 116 THR A C 1
ATOM 968 O O . THR A 1 116 ? 0.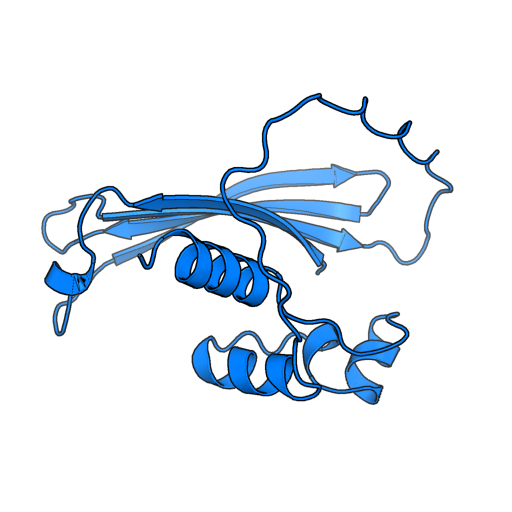671 8.317 -18.307 1.00 94.94 116 THR A O 1
ATOM 971 N N . ALA A 1 117 ? -0.278 6.456 -19.127 1.00 93.38 117 ALA A N 1
ATOM 972 C CA . ALA A 1 117 ? 0.806 5.566 -18.729 1.00 93.38 117 ALA A CA 1
ATOM 973 C C . ALA A 1 117 ? 2.110 5.867 -19.480 1.00 93.38 117 ALA A C 1
ATOM 975 O O . ALA A 1 117 ? 3.189 5.897 -18.878 1.00 93.38 117 ALA A O 1
ATOM 976 N N . ARG A 1 118 ? 2.014 6.167 -20.780 1.00 94.00 118 ARG A N 1
ATOM 977 C CA . ARG A 1 118 ? 3.165 6.544 -21.605 1.00 94.00 118 ARG A CA 1
ATOM 978 C C . ARG A 1 118 ? 3.801 7.856 -21.151 1.00 94.00 118 ARG A C 1
ATOM 980 O O . ARG A 1 118 ? 5.028 7.936 -21.132 1.00 94.00 118 ARG A O 1
ATOM 987 N N . LEU A 1 119 ? 3.000 8.840 -20.728 1.00 92.75 119 LEU A N 1
ATOM 988 C CA . LEU A 1 119 ? 3.487 10.123 -20.20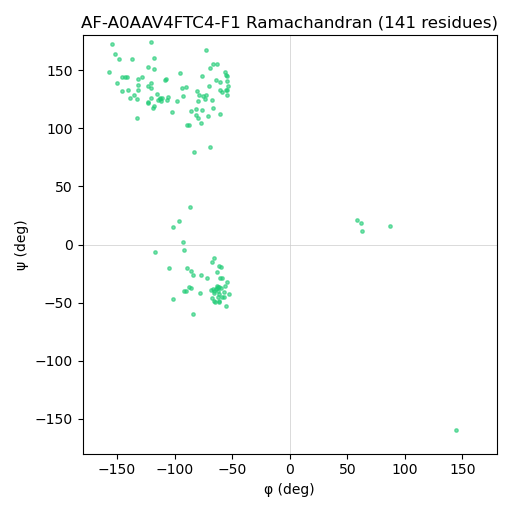1 1.00 92.75 119 LEU A CA 1
ATOM 989 C C . LEU A 1 119 ? 4.441 9.937 -19.008 1.00 92.75 119 LEU A C 1
ATOM 991 O O . LEU A 1 119 ? 5.421 10.663 -18.870 1.00 92.75 119 LEU A O 1
ATOM 995 N N . VAL A 1 120 ? 4.180 8.930 -18.171 1.00 90.00 120 VAL A N 1
ATOM 996 C CA . VAL A 1 120 ? 4.970 8.629 -16.966 1.00 90.00 120 VAL A CA 1
ATOM 997 C C . VAL A 1 120 ? 5.954 7.466 -17.157 1.00 90.00 120 VAL A C 1
ATOM 999 O O . VAL A 1 120 ? 6.511 6.946 -16.191 1.00 90.00 120 VAL A O 1
ATOM 1002 N N . GLY A 1 121 ? 6.222 7.079 -18.410 1.00 89.12 121 GLY A N 1
ATOM 1003 C CA . GLY A 1 121 ? 7.304 6.160 -18.771 1.00 89.12 121 GLY A CA 1
ATOM 1004 C C . GLY A 1 121 ? 6.959 4.668 -18.730 1.00 89.12 121 GLY A C 1
ATOM 1005 O O . GLY A 1 121 ? 7.873 3.838 -18.754 1.00 89.12 121 GLY A O 1
ATOM 1006 N N . PHE A 1 122 ? 5.675 4.305 -18.690 1.00 90.31 122 PHE A N 1
ATOM 1007 C CA . PHE A 1 122 ? 5.215 2.918 -18.803 1.00 90.31 122 PHE A CA 1
ATOM 1008 C C . PHE A 1 122 ? 4.827 2.582 -20.251 1.00 90.31 122 PHE A C 1
ATOM 1010 O O . PHE A 1 122 ? 4.368 3.435 -21.007 1.00 90.31 122 PHE A O 1
ATOM 1017 N N . LYS A 1 123 ? 5.035 1.325 -20.666 1.00 91.88 123 LYS A N 1
ATOM 1018 C CA . LYS A 1 123 ? 4.700 0.866 -22.032 1.00 91.88 123 LYS A CA 1
ATOM 1019 C C . LYS A 1 123 ? 3.200 0.625 -22.231 1.00 91.88 123 LYS A C 1
ATOM 1021 O O . LYS A 1 123 ? 2.712 0.698 -23.355 1.00 91.88 123 LYS A O 1
ATOM 1026 N N . SER A 1 124 ? 2.502 0.328 -21.144 1.00 92.44 124 SER A N 1
ATOM 1027 C CA . SER A 1 124 ? 1.068 0.076 -21.059 1.00 92.44 124 SER A CA 1
ATOM 1028 C C . SER A 1 124 ? 0.591 0.463 -19.657 1.00 92.44 124 SER A C 1
ATOM 1030 O O . SER A 1 124 ? 1.428 0.576 -18.752 1.00 92.44 124 SER A O 1
ATOM 1032 N N . PRO A 1 125 ? -0.723 0.633 -19.447 1.00 93.50 125 PRO A N 1
ATOM 1033 C CA . PRO A 1 125 ? -1.280 0.721 -18.106 1.00 93.50 125 PRO A CA 1
ATOM 1034 C C . PRO A 1 125 ? -0.909 -0.511 -17.284 1.00 93.50 125 PRO A C 1
ATOM 1036 O O . PRO A 1 125 ? -0.775 -1.613 -17.824 1.00 93.50 125 PRO A O 1
ATOM 1039 N N . ILE A 1 126 ? -0.754 -0.316 -15.982 1.00 92.25 126 ILE A N 1
ATOM 1040 C CA . ILE A 1 126 ? -0.575 -1.395 -15.010 1.00 92.25 126 ILE A CA 1
ATOM 1041 C C . ILE A 1 126 ? -1.739 -1.376 -14.019 1.00 92.25 126 ILE A C 1
ATOM 1043 O O . ILE A 1 126 ? -2.300 -0.316 -13.760 1.00 92.25 126 ILE A O 1
ATOM 1047 N N . ALA A 1 127 ? -2.108 -2.521 -13.446 1.00 93.19 127 ALA A N 1
ATOM 1048 C CA . ALA A 1 127 ? -3.072 -2.541 -12.346 1.00 93.19 127 ALA A CA 1
ATOM 1049 C C . ALA A 1 127 ? -2.483 -1.870 -11.089 1.00 93.19 127 ALA A C 1
ATOM 1051 O O . ALA A 1 127 ? -1.260 -1.818 -10.918 1.00 93.19 127 ALA A O 1
ATOM 1052 N N . HIS A 1 128 ? -3.340 -1.355 -10.207 1.00 94.44 128 HIS A N 1
ATOM 1053 C CA . HIS A 1 128 ? -2.915 -0.825 -8.910 1.00 94.44 128 HIS A CA 1
ATOM 1054 C C . HIS A 1 128 ? -2.325 -1.931 -8.030 1.00 94.44 128 HIS A C 1
ATOM 1056 O O . HIS A 1 128 ? -2.853 -3.044 -7.972 1.00 94.44 128 HIS A O 1
ATOM 1062 N N . GLY A 1 129 ? -1.268 -1.608 -7.278 1.00 91.62 129 GLY A N 1
ATOM 1063 C CA . GLY A 1 129 ? -0.701 -2.532 -6.289 1.00 91.62 129 GLY A CA 1
ATOM 1064 C C . GLY A 1 129 ? -1.747 -2.962 -5.255 1.00 91.62 129 GLY A C 1
ATOM 1065 O O . GLY A 1 129 ? -1.928 -4.157 -5.019 1.00 91.62 129 GLY A O 1
ATOM 1066 N N . LEU A 1 130 ? -2.519 -1.998 -4.736 1.00 93.06 130 LEU A N 1
ATOM 1067 C CA . LEU A 1 130 ? -3.600 -2.249 -3.777 1.00 93.06 130 LEU A CA 1
ATOM 1068 C C . LEU A 1 130 ? -4.706 -3.143 -4.349 1.00 93.06 130 LEU A C 1
ATOM 1070 O O . LEU A 1 130 ? -5.225 -3.982 -3.618 1.00 93.06 130 LEU A O 1
ATOM 1074 N N . TRP A 1 131 ? -5.036 -3.013 -5.639 1.00 95.00 131 TRP A N 1
ATOM 1075 C CA . TRP A 1 131 ? -6.015 -3.893 -6.282 1.00 95.00 131 TRP A CA 1
ATOM 1076 C C . TRP A 1 131 ? -5.547 -5.349 -6.239 1.00 95.00 131 TRP A C 1
ATOM 1078 O O . TRP A 1 131 ? -6.286 -6.223 -5.794 1.00 95.00 131 TRP A O 1
ATOM 1088 N N . SER A 1 132 ? -4.295 -5.605 -6.633 1.00 92.75 132 SER A N 1
ATOM 1089 C CA . SER A 1 132 ? -3.752 -6.968 -6.632 1.00 92.75 132 SER A CA 1
ATOM 1090 C C . SER A 1 132 ? -3.676 -7.567 -5.225 1.00 92.75 132 SER A C 1
ATOM 1092 O O . SER A 1 132 ? -3.987 -8.742 -5.050 1.00 92.75 132 SER A O 1
ATOM 1094 N N . MET A 1 133 ? -3.346 -6.757 -4.210 1.00 92.31 133 MET A N 1
ATOM 1095 C CA . MET A 1 133 ? -3.362 -7.189 -2.811 1.00 92.31 133 MET A CA 1
ATOM 1096 C C . MET A 1 133 ? -4.782 -7.530 -2.350 1.00 92.31 133 MET A C 1
ATOM 1098 O O . MET A 1 133 ? -4.988 -8.598 -1.782 1.00 92.31 133 MET A O 1
ATOM 1102 N N . ALA A 1 134 ? -5.754 -6.648 -2.601 1.00 92.31 134 ALA A N 1
ATOM 1103 C CA . ALA A 1 134 ? -7.143 -6.856 -2.200 1.00 92.31 134 ALA A CA 1
ATOM 1104 C C . ALA A 1 134 ? -7.713 -8.136 -2.819 1.00 92.31 134 ALA A C 1
ATOM 1106 O O . ALA A 1 134 ? -8.297 -8.951 -2.114 1.00 92.31 134 ALA A O 1
ATOM 1107 N N . VAL A 1 135 ? -7.470 -8.351 -4.113 1.00 93.25 135 VAL A N 1
ATOM 1108 C CA . VAL A 1 135 ? -7.908 -9.556 -4.818 1.00 93.25 135 VAL A CA 1
ATOM 1109 C C . VAL A 1 135 ? -7.196 -10.808 -4.299 1.00 93.25 135 VAL A C 1
ATOM 1111 O O . VAL A 1 135 ? -7.842 -11.833 -4.111 1.00 93.25 135 VAL A O 1
ATOM 1114 N N . ALA A 1 136 ? -5.891 -10.753 -4.025 1.00 90.50 136 ALA A N 1
ATOM 1115 C CA . ALA A 1 136 ? -5.177 -11.896 -3.457 1.00 90.50 136 ALA A CA 1
ATOM 1116 C C . ALA A 1 136 ? -5.718 -12.274 -2.068 1.00 90.50 136 ALA A C 1
ATOM 1118 O O . ALA A 1 136 ? -5.962 -13.449 -1.806 1.00 90.50 136 ALA A O 1
ATOM 1119 N N . VAL A 1 137 ? -5.948 -11.283 -1.200 1.00 89.56 137 VAL A N 1
ATOM 1120 C CA . VAL A 1 137 ? -6.544 -11.495 0.127 1.00 89.56 137 VAL A CA 1
ATOM 1121 C C . VAL A 1 137 ? -7.949 -12.071 -0.008 1.00 89.56 137 VAL A C 1
ATOM 1123 O O . VAL A 1 137 ? -8.231 -13.093 0.601 1.00 89.56 137 VAL A O 1
ATOM 1126 N N . ASP A 1 138 ? -8.798 -11.479 -0.847 1.00 90.75 138 ASP A N 1
ATOM 1127 C CA . ASP A 1 138 ? -10.159 -11.949 -1.107 1.00 90.75 138 ASP A CA 1
ATOM 1128 C C . ASP A 1 138 ? -10.183 -13.415 -1.560 1.00 90.75 138 ASP A C 1
ATOM 1130 O O . ASP A 1 138 ? -10.837 -14.249 -0.943 1.00 90.75 138 ASP A O 1
ATOM 1134 N N . ARG A 1 139 ? -9.414 -13.762 -2.593 1.00 88.94 139 ARG A N 1
ATOM 1135 C CA . ARG A 1 139 ? -9.444 -15.103 -3.196 1.00 88.94 139 ARG A CA 1
ATOM 1136 C C . ARG A 1 139 ? -8.816 -16.189 -2.329 1.00 88.94 139 ARG A C 1
ATOM 1138 O O . ARG A 1 139 ? -9.181 -17.357 -2.460 1.00 88.94 139 ARG A O 1
ATOM 1145 N N . ILE A 1 140 ? -7.846 -15.829 -1.489 1.00 83.19 140 ILE A N 1
ATOM 1146 C CA . ILE A 1 140 ? -7.172 -16.783 -0.601 1.00 83.19 140 ILE A CA 1
ATOM 1147 C C . ILE A 1 140 ? -7.924 -16.922 0.726 1.00 83.19 140 ILE A C 1
ATOM 1149 O O . ILE A 1 140 ? -7.978 -18.027 1.260 1.00 83.19 140 ILE A O 1
ATOM 1153 N N . MET A 1 141 ? -8.495 -15.837 1.262 1.00 77.25 141 MET A N 1
ATOM 1154 C CA . MET A 1 141 ? -9.191 -15.858 2.554 1.00 77.25 141 MET A CA 1
ATOM 1155 C C . MET A 1 141 ? -10.660 -16.279 2.462 1.00 77.25 141 MET A C 1
ATOM 1157 O O . MET A 1 141 ? -11.194 -16.757 3.461 1.00 77.25 141 MET A O 1
ATOM 1161 N N . HIS A 1 142 ? -11.316 -16.151 1.304 1.00 67.81 142 HIS A N 1
ATOM 1162 C CA . HIS A 1 142 ? -12.624 -16.772 1.099 1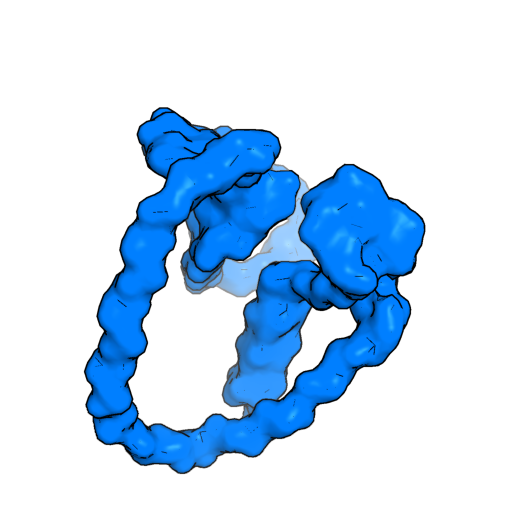.00 67.81 142 HIS A CA 1
ATOM 1163 C C . HIS A 1 142 ? -12.454 -18.284 0.860 1.00 67.81 142 HIS A C 1
ATOM 1165 O O . HIS A 1 142 ? -11.837 -18.719 -0.121 1.00 67.81 142 HIS A O 1
ATOM 1171 N N . ASN A 1 143 ? -12.986 -19.078 1.795 1.00 55.34 143 ASN A N 1
ATOM 1172 C CA . ASN A 1 143 ? -13.181 -20.523 1.648 1.00 55.34 143 ASN A CA 1
ATOM 1173 C C . ASN A 1 143 ? -14.455 -20.813 0.864 1.00 55.34 143 ASN A C 1
ATOM 1175 O O . ASN A 1 143 ? -15.514 -20.286 1.271 1.00 55.34 143 ASN A O 1
#

Mean predicted aligned error: 5.8 Å

InterPro domains:
  IPR002539 MaoC-like dehydratase domain [PF01575] (80-139)
  IPR029069 HotDog domain superfamily [SSF54637] (94-137)

Radius of gyration: 18.07 Å; Cα contacts (8 Å, |Δi|>4): 206; chains: 1; bounding box: 45×37×45 Å

Organism: NCBI:txid1093978

Secondary structure (DSSP, 8-state):
-EEEEEEEEE-S-GGGGTTS--EEEEEEEEEEE-SSEEEEEEEEEEE-TTS-EEEEEEEEEEEE-SS---PPPPPPPP------S-----PPPTTHHHHHHHHH----HHHH-HHHHHHTT-SS----HHHHHHHHHHHHH--

Foldseek 3Di:
DAWDDKDKDFPADCVVCVVHDKDKDKDFPDWDQDLQAIKTWIKIWIAHPVRHTGMIMIIIDGDGDPDRDPDPDPPPDPDDDDDDPDDDDDDDDLQQLVVVCVVVVPVQQLAHFCVSVVVVPHNTRDHDPVVVVVVVCVVVVPD

Nearest PDB structures (foldseek):
  3oml-assembly1_A  TM=7.353E-01  e=8.013E-05  Drosophila melanogaster
  1s9c-assembly5_I  TM=6.800E-01  e=5.571E-05  Homo sapiens
  6gjc-assembly1_C  TM=6.763E-01  e=5.568E-04  Mycobacterium tuberculosis
  1s9c-assembly3_F  TM=6.558E-01  e=8.510E-04  Homo sapiens
  1s9c-assembly6_L  TM=5.990E-01  e=3.035E-02  Homo sapiens

pLDDT: mean 90.64, std 8.55, range [55.34, 98.44]